Protein AF-A0A497MIG7-F1 (afdb_monomer)

Structure (mmCIF, N/CA/C/O backbone):
data_AF-A0A497MIG7-F1
#
_entry.id   AF-A0A497MIG7-F1
#
loop_
_atom_site.group_PDB
_atom_site.id
_atom_site.type_symbol
_atom_site.label_atom_id
_atom_site.label_alt_id
_atom_site.label_comp_id
_atom_site.label_asym_id
_atom_site.label_entity_id
_atom_site.label_seq_id
_atom_site.pdbx_PDB_ins_code
_atom_site.Cartn_x
_atom_site.Cartn_y
_atom_site.Cartn_z
_atom_site.occupancy
_atom_site.B_iso_or_equiv
_atom_site.auth_seq_id
_atom_site.auth_comp_id
_atom_site.auth_asym_id
_atom_site.auth_atom_id
_atom_site.pdbx_PDB_model_num
ATOM 1 N N . MET A 1 1 ? -19.202 20.156 27.654 1.00 45.34 1 MET A N 1
ATOM 2 C CA . MET A 1 1 ? -18.803 18.855 28.232 1.00 45.34 1 MET A CA 1
ATOM 3 C C . MET A 1 1 ? -18.414 17.947 27.072 1.00 45.34 1 MET A C 1
ATOM 5 O O . MET A 1 1 ? -19.294 17.439 26.393 1.00 45.34 1 MET A O 1
ATOM 9 N N . ALA A 1 2 ? -17.123 17.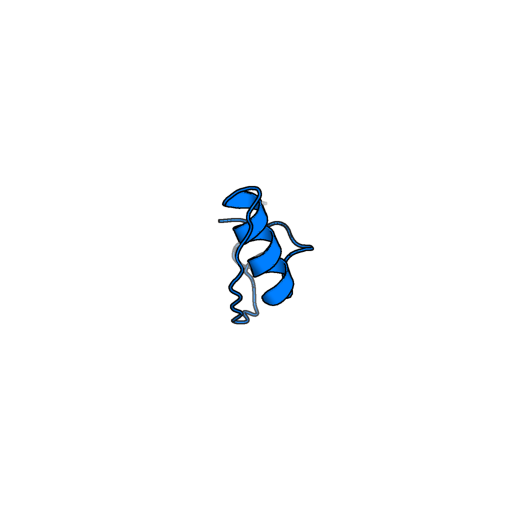882 26.737 1.00 52.50 2 ALA A N 1
ATOM 10 C CA . ALA A 1 2 ? -16.628 17.074 25.623 1.00 52.50 2 ALA A CA 1
ATOM 11 C C . ALA A 1 2 ? -16.321 15.667 26.147 1.00 52.50 2 ALA A C 1
ATOM 13 O O . ALA A 1 2 ? -15.455 15.507 27.004 1.00 52.50 2 ALA A O 1
ATOM 14 N N . TYR A 1 3 ? -17.061 14.664 25.681 1.00 57.47 3 TYR A N 1
ATOM 15 C CA . TYR A 1 3 ? -16.744 13.269 25.969 1.00 57.47 3 TYR A CA 1
ATOM 16 C C . TYR A 1 3 ? -15.450 12.911 25.232 1.00 57.47 3 TYR A C 1
ATOM 18 O O . TYR A 1 3 ? -15.337 13.222 24.042 1.00 57.47 3 TYR A O 1
ATOM 26 N N . PRO A 1 4 ? -14.460 12.292 25.891 1.00 60.91 4 PRO A N 1
ATOM 27 C CA . PRO A 1 4 ? -13.244 11.924 25.203 1.00 60.91 4 PRO A CA 1
ATOM 28 C C . PRO A 1 4 ? -13.573 10.820 24.194 1.00 60.91 4 PRO A C 1
ATOM 30 O O . PRO A 1 4 ? -14.164 9.797 24.527 1.00 60.91 4 PRO A O 1
ATOM 33 N N . VAL A 1 5 ? -13.197 11.046 22.937 1.00 61.56 5 VAL A N 1
ATOM 34 C CA . VAL A 1 5 ? -13.461 10.196 21.758 1.00 61.56 5 VAL A CA 1
ATOM 35 C C . VAL A 1 5 ? -12.645 8.888 21.790 1.00 61.56 5 VAL A C 1
ATOM 37 O O . VAL A 1 5 ? -12.262 8.332 20.761 1.00 61.56 5 VAL A O 1
ATOM 40 N N . GLN A 1 6 ? -12.305 8.406 22.982 1.00 64.62 6 GLN A N 1
ATOM 41 C CA . GLN A 1 6 ? -11.389 7.299 23.208 1.00 64.62 6 GLN A CA 1
ATOM 42 C C . GLN A 1 6 ? -12.105 5.984 22.882 1.00 64.62 6 GLN A C 1
ATOM 44 O O . GLN A 1 6 ? -12.770 5.384 23.719 1.00 64.62 6 GLN A O 1
ATOM 49 N N . GLY A 1 7 ? -11.984 5.563 21.622 1.00 65.19 7 GLY A N 1
ATOM 50 C CA . GLY A 1 7 ? -12.347 4.222 21.159 1.00 65.19 7 GLY A CA 1
ATOM 51 C C . GLY A 1 7 ? -13.472 4.137 20.129 1.00 65.19 7 GLY A C 1
ATOM 52 O O . GLY A 1 7 ? -13.643 3.074 19.538 1.00 65.19 7 GLY A O 1
ATOM 53 N N . LEU A 1 8 ? -14.208 5.223 19.854 1.00 77.62 8 LEU A N 1
ATOM 54 C CA . LEU A 1 8 ? -15.326 5.175 18.896 1.00 77.62 8 LEU A CA 1
ATOM 55 C C . LEU A 1 8 ? -14.861 4.845 17.466 1.00 77.62 8 LEU A C 1
ATOM 57 O O . LEU A 1 8 ? -15.544 4.115 16.753 1.00 77.62 8 LEU A O 1
ATOM 61 N N . PHE A 1 9 ? -13.686 5.344 17.076 1.00 81.88 9 PHE A N 1
ATOM 62 C CA . PHE A 1 9 ? -13.128 5.192 15.727 1.00 81.88 9 PHE A CA 1
ATOM 63 C C . PHE A 1 9 ? -11.996 4.165 15.634 1.00 81.88 9 PHE A C 1
ATOM 65 O O . PHE A 1 9 ? -11.341 4.072 14.600 1.00 81.88 9 PHE A O 1
ATOM 72 N N . LEU A 1 10 ? -11.747 3.391 16.697 1.00 89.25 10 LEU A N 1
ATOM 73 C CA . LEU A 1 10 ? -10.727 2.349 16.635 1.00 89.25 10 LEU A CA 1
ATOM 74 C C . LEU A 1 10 ? -11.224 1.183 15.765 1.00 89.25 10 LEU A C 1
ATOM 76 O O . LEU A 1 10 ? -12.311 0.650 16.025 1.00 89.25 10 LEU A O 1
ATOM 80 N N . PRO A 1 11 ? -10.443 0.749 14.759 1.00 90.88 11 PRO A N 1
ATOM 81 C CA . PRO A 1 11 ? -10.760 -0.449 13.997 1.00 90.88 11 PRO A CA 1
ATOM 82 C C . PRO A 1 11 ? -10.890 -1.659 14.929 1.00 90.88 11 PRO A C 1
ATOM 84 O O . PRO A 1 11 ? -10.003 -1.947 15.727 1.00 90.88 11 PRO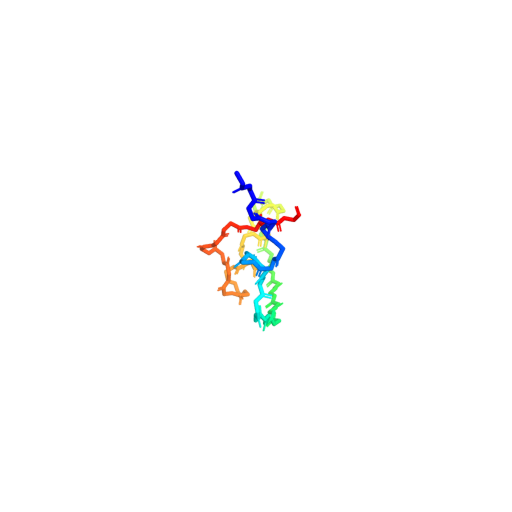 A O 1
ATOM 87 N N . LYS A 1 12 ? -12.011 -2.382 14.830 1.00 93.12 12 LYS A N 1
ATOM 88 C CA . LYS A 1 12 ? -12.294 -3.575 15.657 1.00 93.12 12 LYS A CA 1
ATOM 89 C C . LYS A 1 12 ? -11.931 -4.892 14.972 1.00 93.12 12 LYS A C 1
ATOM 91 O O . LYS A 1 12 ? -12.028 -5.951 15.583 1.00 93.12 12 LYS A O 1
ATOM 96 N N . LYS A 1 13 ? -11.605 -4.839 13.682 1.00 94.75 13 LYS A N 1
ATOM 97 C CA . LYS A 1 13 ? -11.321 -5.999 12.837 1.00 94.75 13 LYS A CA 1
ATOM 98 C C . LYS A 1 13 ? -10.102 -5.699 11.986 1.00 94.75 13 LYS A C 1
ATOM 100 O O . LYS A 1 13 ? -9.910 -4.561 11.565 1.00 94.75 13 LYS A O 1
ATOM 105 N N . PHE A 1 14 ? -9.333 -6.739 11.712 1.00 95.50 14 PHE A N 1
ATOM 106 C CA . PHE A 1 14 ? -8.226 -6.705 10.775 1.00 95.50 14 PHE A CA 1
ATOM 107 C C . PHE A 1 14 ? -8.305 -7.933 9.874 1.00 95.50 14 PHE A C 1
ATOM 109 O O . PHE A 1 14 ? -8.941 -8.934 10.213 1.00 95.50 14 PHE A O 1
ATOM 116 N N . PHE A 1 15 ? -7.660 -7.840 8.723 1.00 96.75 15 PHE A N 1
ATOM 117 C CA . PHE A 1 15 ? -7.426 -8.962 7.833 1.00 96.75 15 PHE A CA 1
ATOM 118 C C . PHE A 1 15 ? -6.033 -8.809 7.231 1.00 96.75 15 PHE A C 1
ATOM 120 O O . PHE A 1 15 ? -5.487 -7.705 7.183 1.00 96.75 15 PHE A O 1
ATOM 127 N N . THR A 1 16 ? -5.456 -9.918 6.790 1.00 97.75 16 THR A N 1
ATOM 128 C CA . THR A 1 16 ? -4.200 -9.924 6.048 1.00 97.75 16 THR A CA 1
ATOM 129 C C . THR A 1 16 ? -4.489 -10.202 4.581 1.00 97.75 16 THR A C 1
ATOM 131 O O . THR A 1 16 ? -5.385 -10.969 4.236 1.00 97.75 16 THR A O 1
ATOM 134 N N . THR A 1 17 ? -3.737 -9.551 3.705 1.00 97.69 17 THR A N 1
ATOM 135 C CA . THR A 1 17 ? -3.761 -9.815 2.269 1.00 97.69 17 THR A CA 1
ATOM 136 C C . THR A 1 17 ? -2.367 -9.594 1.699 1.00 97.69 17 THR A C 1
ATOM 138 O O . THR A 1 17 ? -1.521 -8.955 2.328 1.00 97.69 17 THR A O 1
ATOM 141 N N . SER A 1 18 ? -2.110 -10.149 0.523 1.00 97.88 18 SER A N 1
ATOM 142 C CA . SER A 1 18 ? -0.858 -9.951 -0.196 1.00 97.88 18 SER A CA 1
ATOM 143 C C . SER A 1 18 ? -1.103 -10.031 -1.696 1.00 97.88 18 SER A C 1
ATOM 145 O O . SER A 1 18 ? -2.038 -10.685 -2.154 1.00 97.88 18 SER A O 1
ATOM 147 N N . GLY A 1 19 ? -0.253 -9.363 -2.464 1.00 97.56 19 GLY A N 1
ATOM 148 C CA . GLY A 1 19 ? -0.290 -9.389 -3.915 1.00 97.56 19 GLY A CA 1
ATOM 149 C C . GLY A 1 19 ? 1.067 -8.996 -4.472 1.00 97.56 19 GLY A C 1
ATOM 150 O O . GLY A 1 19 ? 1.819 -8.254 -3.842 1.00 97.56 19 GLY A O 1
ATOM 151 N N . SER A 1 20 ? 1.394 -9.512 -5.651 1.00 98.06 20 SER A N 1
ATOM 152 C CA . SER A 1 20 ? 2.617 -9.163 -6.368 1.00 98.06 20 SER A CA 1
ATOM 153 C C . SER A 1 20 ? 2.332 -9.028 -7.857 1.00 98.06 20 SER A C 1
ATOM 155 O O . SER A 1 20 ? 1.610 -9.829 -8.466 1.00 98.06 20 SER A O 1
ATOM 157 N N . ALA A 1 21 ? 2.883 -7.988 -8.465 1.00 98.31 21 ALA A N 1
ATOM 158 C CA . ALA A 1 21 ? 2.707 -7.726 -9.879 1.00 98.31 21 ALA A CA 1
ATOM 159 C C . ALA A 1 21 ? 3.939 -7.045 -10.467 1.00 98.31 21 ALA A C 1
ATOM 161 O O . ALA A 1 21 ? 4.772 -6.487 -9.756 1.00 98.31 21 ALA A O 1
ATOM 162 N N . LEU A 1 22 ? 4.032 -7.128 -11.789 1.00 98.06 22 LEU A N 1
ATOM 163 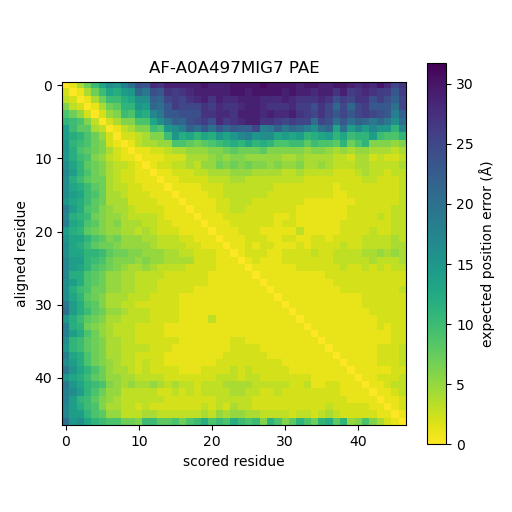C CA . LEU A 1 22 ? 5.040 -6.465 -12.599 1.00 98.06 22 LEU A CA 1
ATOM 164 C C . LEU A 1 22 ? 4.322 -5.519 -13.558 1.00 98.06 22 LEU A C 1
ATOM 166 O O . LEU A 1 22 ? 3.200 -5.796 -13.984 1.00 98.06 22 LEU A O 1
ATOM 170 N N . SER A 1 23 ? 4.980 -4.424 -13.917 1.00 98.00 23 SER A N 1
ATOM 171 C CA . SER A 1 23 ? 4.516 -3.522 -14.965 1.00 98.00 23 SER A CA 1
ATOM 172 C C . SER A 1 23 ? 5.705 -3.047 -15.783 1.00 98.00 23 SER A C 1
ATOM 174 O O . SER A 1 23 ? 6.743 -2.695 -15.227 1.00 98.00 23 SER A O 1
ATOM 176 N N . SER A 1 24 ? 5.538 -3.023 -17.103 1.00 97.88 24 SER A N 1
ATOM 177 C CA . SER A 1 24 ? 6.493 -2.414 -18.032 1.00 97.88 24 SER A CA 1
ATOM 178 C C . SER A 1 24 ? 6.366 -0.890 -18.097 1.00 97.88 24 SER A C 1
ATOM 180 O O . SER A 1 24 ? 7.223 -0.240 -18.684 1.00 97.88 24 SER A O 1
ATOM 182 N N . VAL A 1 25 ? 5.303 -0.318 -17.517 1.00 98.31 25 VAL A N 1
ATOM 183 C CA . VAL A 1 25 ? 5.008 1.117 -17.608 1.00 98.31 25 VAL A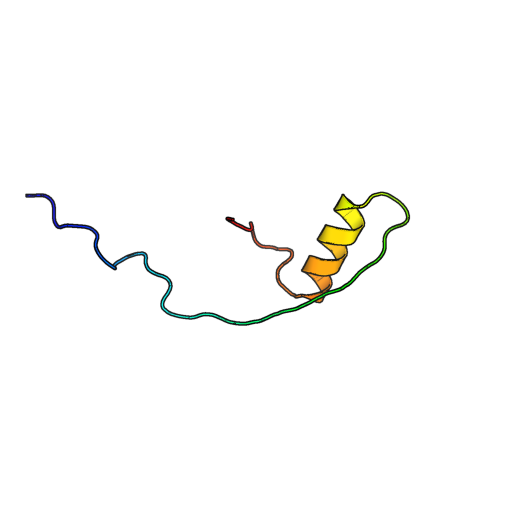 CA 1
ATOM 184 C C . VAL A 1 25 ? 5.684 1.884 -16.478 1.00 98.31 25 VAL A C 1
ATOM 186 O O . VAL A 1 25 ? 6.386 2.859 -16.728 1.00 98.31 25 VAL A O 1
ATOM 189 N N . SER A 1 26 ? 5.467 1.476 -15.224 1.00 98.44 26 SER A N 1
ATOM 190 C CA . SER A 1 26 ? 6.102 2.126 -14.073 1.00 98.44 26 SER A CA 1
ATOM 191 C C . SER A 1 26 ? 6.014 1.284 -12.796 1.00 98.44 26 SER A C 1
ATOM 193 O O . SER A 1 26 ? 5.127 0.432 -12.675 1.00 98.44 26 SER A O 1
ATOM 195 N N . PRO A 1 27 ? 6.861 1.575 -11.790 1.00 98.38 27 PRO A N 1
ATOM 196 C CA . PRO A 1 27 ? 6.722 0.995 -10.457 1.00 98.38 27 PRO A CA 1
ATOM 197 C C . PRO A 1 27 ? 5.351 1.264 -9.821 1.00 98.38 27 PRO A C 1
ATOM 199 O O . PRO A 1 27 ? 4.815 0.391 -9.146 1.00 98.38 27 PRO A O 1
ATOM 202 N N . LEU A 1 28 ? 4.747 2.4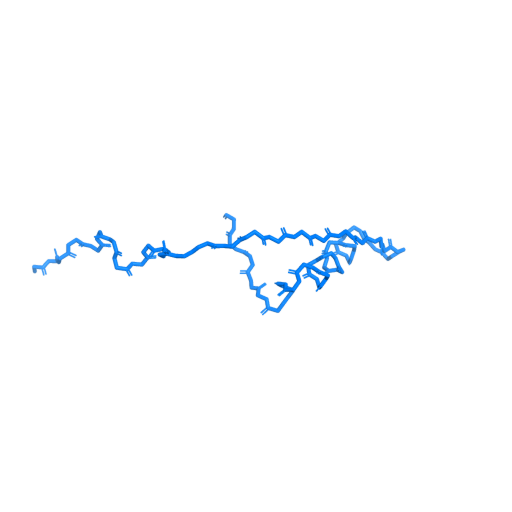33 -10.076 1.00 97.56 28 LEU A N 1
ATOM 203 C CA . LEU A 1 28 ? 3.429 2.777 -9.534 1.00 97.56 28 LEU A CA 1
ATOM 204 C C . LEU A 1 28 ? 2.321 1.892 -10.119 1.00 97.56 28 LEU A C 1
ATOM 206 O O . LEU A 1 28 ? 1.469 1.414 -9.381 1.00 97.56 28 LEU A O 1
ATOM 210 N N . ASN A 1 29 ? 2.374 1.603 -11.422 1.00 98.12 29 ASN A N 1
ATOM 211 C CA . ASN A 1 29 ? 1.437 0.667 -12.046 1.00 98.12 29 ASN A CA 1
ATOM 212 C C . ASN A 1 29 ? 1.668 -0.778 -11.573 1.00 98.12 29 ASN A C 1
ATOM 214 O O . ASN A 1 29 ? 0.715 -1.540 -11.436 1.00 98.12 29 ASN A O 1
ATOM 218 N N . ALA A 1 30 ? 2.921 -1.171 -11.305 1.00 98.56 30 ALA A N 1
ATOM 219 C CA . ALA A 1 30 ? 3.213 -2.475 -10.706 1.00 98.56 30 ALA A CA 1
ATOM 220 C C . ALA A 1 30 ? 2.627 -2.579 -9.287 1.00 98.56 30 ALA A C 1
ATOM 222 O O . ALA A 1 30 ? 2.077 -3.618 -8.923 1.00 98.56 30 ALA A O 1
ATOM 223 N N . TYR A 1 31 ? 2.700 -1.495 -8.512 1.00 97.19 31 TYR A N 1
ATOM 224 C CA . TYR A 1 31 ? 2.098 -1.413 -7.187 1.00 97.19 31 TYR A CA 1
ATOM 225 C C . TYR A 1 31 ? 0.565 -1.484 -7.245 1.00 97.19 31 TYR A C 1
ATOM 227 O O . TYR A 1 31 ? -0.017 -2.326 -6.566 1.00 97.19 31 TYR A O 1
ATOM 235 N N . ASP A 1 32 ? -0.089 -0.705 -8.112 1.00 97.75 32 ASP A N 1
ATOM 236 C CA . ASP A 1 32 ? -1.549 -0.753 -8.292 1.00 97.75 32 ASP A CA 1
ATOM 237 C C . ASP A 1 32 ? -2.038 -2.156 -8.701 1.00 97.75 32 ASP A C 1
ATOM 239 O O . ASP A 1 32 ? -2.922 -2.735 -8.068 1.00 97.75 32 ASP A O 1
ATOM 243 N N . ALA A 1 33 ? -1.375 -2.790 -9.672 1.00 98.38 33 ALA A N 1
ATOM 244 C CA . ALA A 1 33 ? -1.696 -4.159 -10.075 1.00 98.38 33 ALA A CA 1
ATOM 245 C C . ALA A 1 33 ? -1.501 -5.183 -8.936 1.00 98.38 33 ALA A C 1
ATOM 247 O O . ALA A 1 33 ? -2.219 -6.187 -8.866 1.00 98.38 33 ALA A O 1
ATOM 248 N N . ALA A 1 34 ? -0.554 -4.946 -8.023 1.00 98.56 34 ALA A N 1
ATOM 249 C CA . ALA A 1 34 ? -0.394 -5.765 -6.827 1.00 98.56 34 ALA A CA 1
ATOM 250 C C . ALA A 1 34 ? -1.556 -5.555 -5.840 1.00 98.56 34 ALA A C 1
ATOM 252 O O . ALA A 1 34 ? -2.050 -6.539 -5.288 1.00 98.56 34 ALA A O 1
ATOM 253 N N . LEU A 1 35 ? -2.056 -4.322 -5.680 1.00 98.06 35 LEU A N 1
ATOM 254 C CA . LEU A 1 35 ? -3.251 -4.027 -4.877 1.00 98.06 35 LEU A CA 1
ATOM 255 C C . LEU A 1 35 ? -4.520 -4.656 -5.469 1.00 98.06 35 LEU A C 1
ATOM 257 O O . LEU A 1 35 ? -5.371 -5.133 -4.713 1.00 98.06 35 LEU A O 1
ATOM 261 N N . VAL A 1 36 ? -4.628 -4.726 -6.804 1.00 98.25 36 VAL A N 1
ATOM 262 C CA . VAL A 1 36 ? -5.727 -5.430 -7.492 1.00 98.25 36 VAL A CA 1
ATOM 263 C C . VAL A 1 36 ? -5.705 -6.911 -7.125 1.00 98.25 36 VAL A C 1
ATOM 265 O O . VAL A 1 36 ? -6.728 -7.455 -6.712 1.00 98.25 36 VAL A O 1
ATOM 268 N N . LYS A 1 37 ? -4.535 -7.560 -7.199 1.00 98.50 37 LYS A N 1
ATOM 269 C CA . LYS A 1 37 ? -4.382 -8.971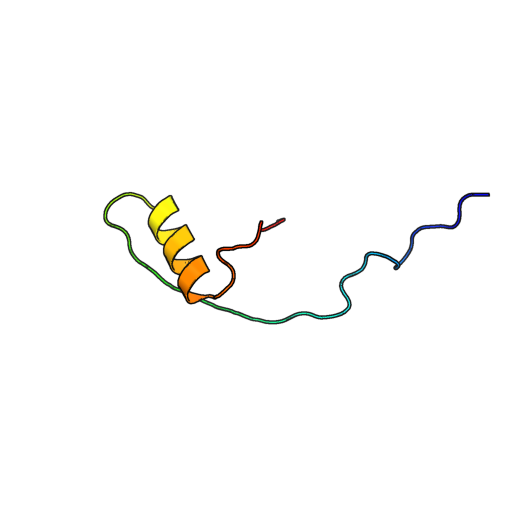 -6.799 1.00 98.50 37 LYS A CA 1
ATOM 270 C C . LYS A 1 37 ? -4.609 -9.198 -5.304 1.00 98.50 37 LYS A C 1
ATOM 272 O O . LYS A 1 37 ? -5.122 -10.245 -4.931 1.00 98.50 37 LYS A O 1
ATOM 277 N N . ALA A 1 38 ? -4.260 -8.222 -4.469 1.00 98.25 38 ALA A N 1
ATOM 278 C CA . ALA A 1 38 ? -4.525 -8.245 -3.034 1.00 98.25 38 ALA A CA 1
ATOM 279 C C . ALA A 1 38 ? -6.002 -7.956 -2.680 1.00 98.25 38 ALA A C 1
ATOM 281 O O . ALA A 1 38 ? -6.372 -8.031 -1.508 1.00 98.25 38 ALA A O 1
ATOM 282 N N . GLY A 1 39 ? -6.852 -7.622 -3.660 1.00 97.94 39 GLY A N 1
ATOM 283 C CA . GLY A 1 39 ? -8.283 -7.378 -3.460 1.00 97.94 39 GLY A CA 1
ATOM 284 C C . GLY A 1 39 ? -8.615 -6.058 -2.757 1.00 97.94 39 GLY A C 1
ATOM 285 O O . GLY A 1 39 ? -9.720 -5.910 -2.244 1.00 97.94 39 GLY A O 1
ATOM 286 N N . ILE A 1 40 ? -7.675 -5.108 -2.719 1.00 97.62 40 ILE A N 1
ATOM 287 C CA . ILE A 1 40 ? -7.812 -3.826 -2.001 1.00 97.62 40 ILE A CA 1
ATOM 288 C C . ILE A 1 40 ? -7.540 -2.599 -2.886 1.00 97.62 40 ILE A C 1
ATOM 290 O O . ILE A 1 40 ? -7.426 -1.493 -2.370 1.00 97.62 40 ILE A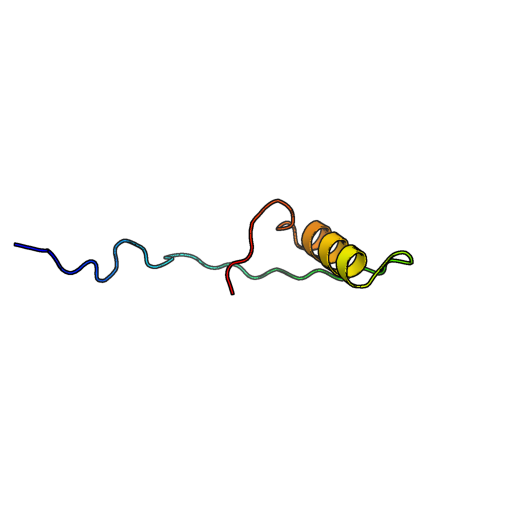 O 1
ATOM 294 N N . SER A 1 41 ? -7.446 -2.756 -4.212 1.00 97.19 41 SER A N 1
ATOM 295 C CA . SER A 1 41 ? -7.164 -1.637 -5.135 1.00 97.19 41 SER A CA 1
ATOM 296 C C . SER A 1 41 ? -8.233 -0.547 -5.163 1.00 97.19 41 SER A C 1
ATOM 298 O O . SER A 1 41 ? -7.934 0.593 -5.486 1.00 97.19 41 SER A O 1
ATOM 300 N N . GLN A 1 42 ? -9.481 -0.873 -4.823 1.00 96.44 42 GLN A N 1
ATOM 301 C CA . GLN A 1 42 ? -10.605 0.074 -4.837 1.00 96.44 42 GLN A CA 1
ATOM 302 C C . GLN A 1 42 ? -10.766 0.804 -3.492 1.00 96.44 42 GLN A C 1
ATOM 304 O O . GLN A 1 42 ? -11.868 1.192 -3.105 1.00 96.44 42 GLN A O 1
ATOM 309 N N . CYS A 1 43 ? -9.682 0.930 -2.729 1.00 94.75 43 CYS A N 1
ATOM 310 C CA . CYS A 1 43 ? -9.651 1.573 -1.422 1.00 94.75 43 CYS A CA 1
ATOM 311 C C . CYS A 1 43 ? -8.472 2.544 -1.346 1.00 94.75 43 CYS A C 1
ATOM 313 O O . CYS A 1 43 ? -7.408 2.293 -1.906 1.00 94.75 43 CYS A O 1
ATOM 315 N N . ASN A 1 44 ? -8.638 3.623 -0.582 1.00 95.56 44 ASN A N 1
ATOM 316 C CA . ASN A 1 44 ? -7.524 4.501 -0.240 1.00 95.56 44 ASN A CA 1
ATOM 317 C C . ASN A 1 44 ? -6.751 3.899 0.937 1.00 95.56 44 ASN A C 1
ATOM 319 O O . ASN A 1 44 ? -7.330 3.650 1.997 1.00 95.56 44 ASN A O 1
ATOM 323 N N . LEU A 1 45 ? -5.447 3.688 0.760 1.00 93.62 45 LEU A N 1
ATOM 324 C CA . LEU A 1 45 ? -4.560 3.288 1.848 1.00 93.62 4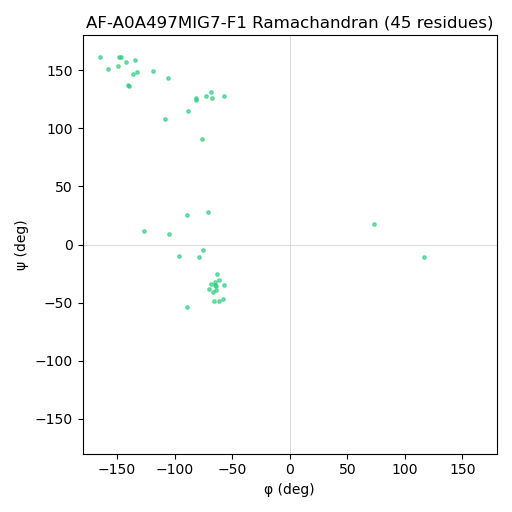5 LEU A CA 1
ATOM 325 C C . LEU A 1 45 ? -4.158 4.521 2.655 1.00 93.62 45 LEU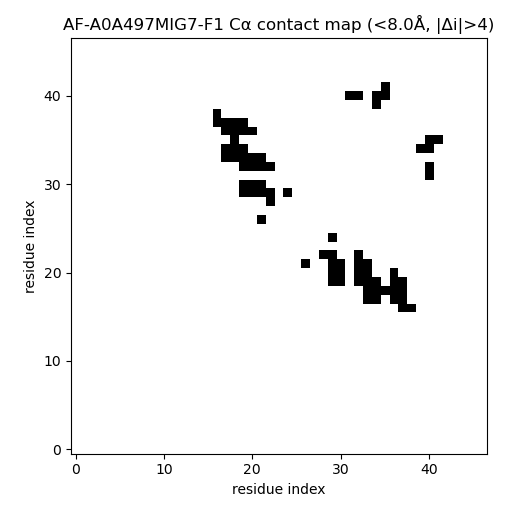 A C 1
ATOM 327 O O . LEU A 1 45 ? -3.659 5.499 2.103 1.00 93.62 45 LEU A O 1
ATOM 331 N N . VAL A 1 46 ? -4.377 4.456 3.965 1.00 92.94 46 VAL A N 1
ATOM 332 C CA . VAL A 1 46 ? -3.930 5.468 4.924 1.00 92.94 46 VAL A CA 1
ATOM 333 C C . VAL A 1 46 ? -2.789 4.839 5.712 1.00 92.94 46 VAL A C 1
ATOM 335 O O . VAL A 1 46 ? -3.027 3.903 6.475 1.00 92.94 46 VAL A O 1
ATOM 338 N N . TYR A 1 47 ? -1.566 5.295 5.444 1.00 82.44 47 TYR A N 1
ATOM 339 C CA . TYR A 1 47 ? -0.356 4.899 6.168 1.00 82.44 47 TYR A CA 1
ATOM 340 C C . TYR A 1 47 ? -0.079 5.870 7.315 1.00 82.44 47 TYR A C 1
ATOM 342 O O . TYR A 1 47 ? -0.282 7.088 7.100 1.00 82.44 47 TYR A O 1
#

Secondary structure (DSSP, 8-state):
-----TTTTS-------------SS-HHHHHHHHHHHTT-TTS----

Radius of gyration: 16.48 Å; Cα contacts (8 Å, |Δi|>4): 38; chains: 1; bounding box: 26×29×46 Å

Nearest PDB structures (foldseek):
  1n13-assembly2_K  TM=9.736E-01  e=1.227E-02  Methanocaldococcus jannaschii
  2qqc-assembly1_E  TM=7.834E-01  e=7.294E-03  Methanocaldococcus jannaschii
  2qqc-assembly1_C  TM=8.082E-01  e=1.140E-02  Methanocaldococcus jannaschii
  2qqd-assembly1_D  TM=7.779E-01  e=1.058E-02  Methanocaldococcus jannaschii

Foldseek 3Di:
DDDPPPPPPDDPDDDDFWFFADDPPDPVVRVLVRCVRRVNSVDDDDD

Sequence (47 aa):
MAYPVQGLFLPKKFFTTSGSALSSVSPLNAYDAALVKAGISQCNLVY

Solvent-accessible surface area (backbone atoms only — not comparable to full-atom values): 3250 Å² total; per-residue (Å²): 136,84,78,79,77,83,61,83,80,58,81,92,74,86,84,86,75,66,52,78,52,80,49,95,84,37,73,65,56,12,49,49,51,9,30,50,66,35,73,50,54,96,53,88,86,84,131

pLDDT: mean 90.03, std 14.25, range [45.34, 98.56]

Mean predicted aligned error: 6.3 Å